Protein AF-A0A8D8FD57-F1 (afdb_monomer_lite)

InterPro domains:
  IPR026170 N-lysine methyltransferase FAM173A/B [PTHR13610] (42-121)
  IPR029063 S-adenosyl-L-methionine-dependent methyltransferase superfamily [G3DSA:3.40.50.150] (73-125)
  IPR029063 S-adenosyl-L-methionine-dependent methyltransferase superfamily [SSF53335] (60-122)
  IPR060467 ATP synthase subunit C lysine N-methyltransferase, N-terminal domain [PF27912] (42-73)

pLDDT: mean 79.95, std 16.08, range [43.25, 98.5]

Radius of gyration: 36.77 Å; chains: 1; bounding box: 93×53×54 Å

Sequence (125 aa):
FTQLLSDINRNRSFSSKMSTNELNALEALGQTTKVAGPASPKSISGKILIGVTGGIAVGLSIVCFPFVAPALRKHCLPYVPATSRQIENVLTSVRMGDAARGNRLLDIGSGDGRIVIAVAKAHRM

Secondary structure (DSSP, 8-state):
-HHHHHHHHHHHHHHHT--HHHHHHHHHHHTTS---SS-----HHHHHHHHHHHHHHHHHHHHHHHHHGGGG-SSPPPP-PPPHHHHHHHHHHHHTS-GGG------TT-TT-HHHHHHHHHH--

Organism: Culex pipiens (NCBI:txid7175)

Foldseek 3Di:
DVVVVVVVVVVVVVVVPDDPVNVVVVVVVVCVPPPDDPPDPPDPVVVVVCCVVVVVVVVCCVVCCVVCVVVVDPDDDPDDDDDPVRLVVLLVVLVPDDVVVPSDDDDDPCPVVPSVVSNVVVVVD

Structure (mmCIF, N/CA/C/O backbone):
data_AF-A0A8D8FD57-F1
#
_entry.id   AF-A0A8D8FD57-F1
#
loop_
_atom_site.group_PDB
_atom_site.id
_atom_site.type_symbol
_atom_site.label_atom_id
_atom_site.label_alt_id
_atom_site.label_comp_id
_atom_site.label_asym_id
_atom_site.label_entity_id
_atom_site.label_seq_id
_atom_site.pdbx_PDB_ins_code
_atom_site.Cartn_x
_atom_site.Cartn_y
_atom_site.Cartn_z
_atom_site.occupancy
_atom_site.B_iso_or_equiv
_atom_site.auth_seq_id
_atom_site.auth_comp_id
_atom_site.auth_asym_id
_atom_site.auth_atom_id
_atom_site.pdbx_PDB_model_num
ATOM 1 N N . PHE A 1 1 ? -65.678 36.735 7.845 1.00 58.78 1 PHE A N 1
ATOM 2 C CA . PHE A 1 1 ? -66.160 36.297 9.175 1.00 58.78 1 PHE A CA 1
ATOM 3 C C . PHE A 1 1 ? -67.113 35.105 9.104 1.00 58.78 1 PHE A C 1
ATOM 5 O O . PHE A 1 1 ? -66.876 34.129 9.801 1.00 58.78 1 PHE A O 1
ATOM 12 N N . THR A 1 2 ? -68.132 35.120 8.242 1.00 67.75 2 THR A N 1
ATOM 13 C CA . THR A 1 2 ? -69.057 33.983 8.039 1.00 67.75 2 THR A CA 1
ATOM 14 C C . THR A 1 2 ? -68.371 32.701 7.547 1.00 67.75 2 THR A C 1
ATOM 16 O O . THR A 1 2 ? -68.674 31.626 8.052 1.00 67.75 2 THR A O 1
ATOM 19 N N . GLN A 1 3 ? -67.391 32.809 6.643 1.00 69.38 3 GLN A N 1
ATOM 20 C CA . GLN A 1 3 ? -66.603 31.662 6.158 1.00 69.38 3 GLN A CA 1
ATOM 21 C C . GLN A 1 3 ? -65.781 30.999 7.278 1.00 69.38 3 GLN A C 1
ATOM 23 O O . GLN A 1 3 ? -65.893 29.797 7.490 1.00 69.38 3 GLN A O 1
ATOM 28 N N . LEU A 1 4 ? -65.084 31.802 8.089 1.00 69.38 4 LEU A N 1
ATOM 29 C CA . LEU A 1 4 ? -64.296 31.329 9.232 1.00 69.38 4 LEU A CA 1
ATOM 30 C C . LEU A 1 4 ? -65.157 30.580 10.264 1.00 69.38 4 LEU A C 1
ATOM 32 O O . LEU A 1 4 ? -64.767 29.527 10.758 1.00 69.38 4 LEU A O 1
ATOM 36 N N . LEU A 1 5 ? -66.353 31.096 10.569 1.00 69.19 5 LEU A N 1
ATOM 37 C CA . LEU A 1 5 ? -67.284 30.417 11.475 1.00 69.19 5 LEU A CA 1
ATOM 38 C C . LEU A 1 5 ? -67.822 29.114 10.873 1.00 69.19 5 LEU A C 1
ATOM 40 O O . LEU A 1 5 ? -67.999 28.137 11.601 1.00 69.19 5 LEU A O 1
ATOM 44 N N . SER A 1 6 ? -68.037 29.072 9.554 1.00 72.12 6 SER A N 1
ATOM 45 C CA . SER A 1 6 ? -68.438 27.840 8.870 1.00 72.12 6 SER A CA 1
ATOM 46 C C . SER A 1 6 ? -67.335 26.777 8.904 1.00 72.12 6 SER A C 1
ATOM 48 O O . SER A 1 6 ? -67.634 25.604 9.126 1.00 72.12 6 SER A O 1
ATOM 50 N N . ASP A 1 7 ? -66.068 27.186 8.795 1.00 72.56 7 ASP A N 1
ATOM 51 C CA . ASP A 1 7 ? -64.913 26.288 8.855 1.00 72.56 7 ASP A CA 1
ATOM 52 C C . ASP A 1 7 ? -64.682 25.757 10.276 1.00 72.56 7 ASP A C 1
ATOM 54 O O . ASP A 1 7 ? -64.468 24.559 10.464 1.00 72.56 7 ASP A O 1
ATOM 58 N N . ILE A 1 8 ? -64.829 26.608 11.300 1.00 70.69 8 ILE A N 1
ATOM 59 C CA . ILE A 1 8 ? -64.753 26.202 12.714 1.00 70.69 8 ILE A CA 1
ATOM 60 C C . ILE A 1 8 ? -65.851 25.184 13.047 1.00 70.69 8 ILE A C 1
ATOM 62 O O . ILE A 1 8 ? -65.592 24.173 13.707 1.00 70.69 8 ILE A O 1
ATOM 66 N N . ASN A 1 9 ? -67.078 25.414 12.573 1.00 68.06 9 ASN A N 1
ATOM 67 C CA . ASN A 1 9 ? -68.196 24.515 12.850 1.00 68.06 9 ASN A CA 1
ATOM 68 C C . ASN A 1 9 ? -68.068 23.187 12.077 1.00 68.06 9 ASN A C 1
ATOM 70 O O . ASN A 1 9 ? -68.368 22.117 12.610 1.00 68.06 9 ASN A O 1
ATOM 74 N N . ARG A 1 10 ? -67.530 23.235 10.849 1.00 72.56 10 ARG A N 1
ATOM 75 C CA . ARG A 1 10 ? -67.190 22.045 10.056 1.00 72.56 10 ARG A CA 1
ATOM 76 C C . ARG A 1 10 ? -66.110 21.202 10.741 1.00 72.56 10 ARG A C 1
ATOM 78 O O . ARG A 1 10 ? -66.277 19.988 10.835 1.00 72.56 10 ARG A O 1
ATOM 85 N N . ASN A 1 11 ? -65.071 21.830 11.297 1.00 63.19 11 ASN A N 1
ATOM 86 C CA . ASN A 1 11 ? -64.027 21.138 12.063 1.00 63.19 11 ASN A CA 1
ATOM 87 C C . ASN A 1 11 ? -64.564 20.496 13.351 1.00 63.19 11 ASN A C 1
ATOM 89 O O . ASN A 1 11 ? -64.210 19.361 13.669 1.00 63.19 11 ASN A O 1
ATOM 93 N N . ARG A 1 12 ? -65.470 21.171 14.071 1.00 63.41 12 ARG A N 1
ATOM 94 C CA . ARG A 1 12 ? -66.151 20.588 15.243 1.00 63.41 12 ARG A CA 1
ATOM 95 C C . ARG A 1 12 ? -67.028 19.391 14.875 1.00 63.41 12 ARG A C 1
ATOM 97 O O . ARG A 1 12 ? -67.022 18.395 15.593 1.00 63.41 12 ARG A O 1
ATOM 104 N N . SER A 1 13 ? -67.738 19.453 13.748 1.00 61.09 13 SER A N 1
ATOM 105 C CA . SER A 1 13 ? -68.546 18.328 13.260 1.00 61.09 13 SER A CA 1
ATOM 106 C C . SER A 1 13 ? -67.684 17.139 12.821 1.00 61.09 13 SER A C 1
ATOM 108 O O . SER A 1 13 ? -68.041 15.996 13.098 1.00 61.09 13 SER A O 1
ATOM 110 N N . PHE A 1 14 ? -66.528 17.396 12.199 1.00 59.25 14 PHE A N 1
ATOM 111 C CA . PHE A 1 14 ? -65.560 16.358 11.838 1.00 59.25 14 PHE A CA 1
ATOM 112 C C . PHE A 1 14 ? -64.960 15.683 13.082 1.00 59.25 14 PHE A C 1
ATOM 114 O O . PHE A 1 14 ? -64.957 14.459 13.167 1.00 59.25 14 PHE A O 1
ATOM 121 N N . SER A 1 15 ? -64.571 16.469 14.095 1.00 58.62 15 SER A N 1
ATOM 122 C CA . SER A 1 15 ? -64.092 15.954 15.387 1.00 58.62 15 SER A CA 1
ATOM 123 C C . SER A 1 15 ? -65.138 15.095 16.113 1.00 58.62 15 SER A C 1
ATOM 125 O O . SER A 1 15 ? -64.786 14.082 16.708 1.00 58.62 15 SER A O 1
ATOM 127 N N . SER A 1 16 ? -66.427 15.439 16.016 1.00 62.44 16 SER A N 1
ATOM 128 C CA . SER A 1 16 ? -67.517 14.675 16.644 1.00 62.44 16 SER A CA 1
ATOM 129 C C . SER A 1 16 ? -67.860 13.359 15.930 1.00 62.44 16 SER A C 1
ATOM 131 O O . SER A 1 16 ? -68.593 12.550 16.498 1.00 62.44 16 SER A O 1
ATOM 133 N N . LYS A 1 17 ? -67.390 13.145 14.693 1.00 62.25 17 LYS A N 1
ATOM 134 C CA . LYS A 1 17 ? -67.669 11.934 13.895 1.00 62.25 17 LYS A CA 1
ATOM 135 C C . LYS A 1 17 ? -66.574 10.8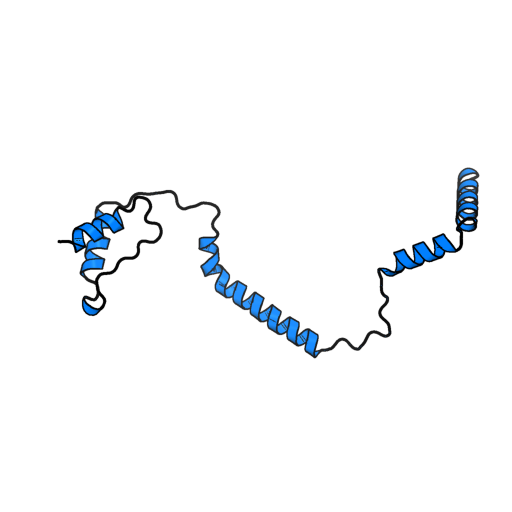71 13.988 1.00 62.25 17 LYS A C 1
ATOM 137 O O . LYS A 1 17 ? -66.680 9.838 13.329 1.00 62.25 17 LYS A O 1
ATOM 142 N N . MET A 1 18 ? -65.538 11.097 14.792 1.00 59.03 18 MET A N 1
ATOM 143 C CA . MET A 1 18 ? -64.466 10.126 14.960 1.00 59.03 18 MET A CA 1
ATOM 144 C C . MET A 1 18 ? -64.944 8.970 15.845 1.00 59.03 18 MET A C 1
ATOM 146 O O . MET A 1 18 ? -65.171 9.131 17.042 1.00 59.03 18 MET A O 1
ATOM 150 N N . SER A 1 19 ? -65.157 7.809 15.223 1.00 63.22 19 SER A N 1
ATOM 151 C CA . SER A 1 19 ? -65.512 6.569 15.914 1.00 63.22 19 SER A CA 1
ATOM 152 C C . SER A 1 19 ? -64.383 6.149 16.860 1.00 63.22 19 SER A C 1
ATOM 154 O O . SER A 1 19 ? -63.206 6.361 16.571 1.00 63.22 19 SER A O 1
ATOM 156 N N . THR A 1 20 ? -64.734 5.513 17.976 1.00 63.59 20 THR A N 1
ATOM 157 C CA . THR A 1 20 ? -63.807 5.036 19.018 1.00 63.59 20 THR A CA 1
ATOM 158 C C . THR A 1 20 ? -62.656 4.176 18.482 1.00 63.59 20 THR A C 1
ATOM 160 O O . THR A 1 20 ? -61.572 4.174 19.057 1.00 63.59 20 THR A O 1
ATOM 163 N N . ASN A 1 21 ? -62.846 3.502 17.346 1.00 63.69 21 ASN A N 1
ATOM 164 C CA . ASN A 1 21 ? -61.810 2.694 16.699 1.00 63.69 21 ASN A CA 1
ATOM 165 C C . ASN A 1 21 ? -60.721 3.535 16.006 1.00 63.69 21 ASN A C 1
ATOM 167 O O . ASN A 1 21 ? -59.555 3.155 16.025 1.00 63.69 21 ASN A O 1
ATOM 171 N N . GLU A 1 22 ? -61.076 4.696 15.449 1.00 64.56 22 GLU A N 1
ATOM 172 C CA . GLU A 1 22 ? -60.129 5.631 14.822 1.00 64.56 22 GLU A CA 1
ATOM 173 C C . GLU A 1 22 ? -59.311 6.393 15.879 1.00 64.56 22 GLU A C 1
ATOM 175 O O . GLU A 1 22 ? -58.144 6.710 15.660 1.00 64.56 22 GLU A O 1
ATOM 180 N N . LEU A 1 23 ? -59.896 6.630 17.062 1.00 61.84 23 LEU A N 1
ATOM 181 C CA . LEU A 1 23 ? -59.185 7.170 18.228 1.00 61.84 23 LEU A CA 1
ATOM 182 C C . LEU A 1 23 ? -58.116 6.184 18.731 1.00 61.84 23 LEU A C 1
ATOM 184 O O . LEU A 1 23 ? -56.976 6.586 18.950 1.00 61.84 23 LEU A O 1
ATOM 188 N N . ASN A 1 24 ? -58.442 4.888 18.805 1.00 63.88 24 ASN A N 1
ATOM 189 C CA . ASN A 1 24 ? -57.479 3.838 19.161 1.00 63.88 24 ASN A CA 1
ATOM 190 C C . ASN A 1 24 ? -56.395 3.643 18.084 1.00 63.88 24 ASN A C 1
ATOM 192 O O . ASN A 1 24 ? -55.244 3.366 18.413 1.00 63.88 24 ASN A O 1
ATOM 196 N N . ALA A 1 25 ? -56.732 3.802 16.799 1.00 66.62 25 ALA A N 1
ATOM 197 C CA . ALA A 1 25 ? -55.766 3.721 15.703 1.00 66.62 25 ALA A CA 1
ATOM 198 C C . ALA A 1 25 ? -54.781 4.904 15.706 1.00 66.62 25 ALA A C 1
ATOM 200 O O . ALA A 1 25 ? -53.590 4.713 15.458 1.00 66.62 25 ALA A O 1
ATOM 201 N N . LEU A 1 26 ? -55.247 6.112 16.043 1.00 59.84 26 LEU A N 1
ATOM 202 C CA . LEU A 1 26 ? -54.376 7.271 16.251 1.00 59.84 26 LEU A CA 1
ATOM 203 C C . LEU A 1 26 ? -53.557 7.174 17.542 1.00 59.84 26 LEU A C 1
ATOM 205 O O . LEU A 1 26 ? -52.418 7.631 17.557 1.00 59.84 26 LEU A O 1
ATOM 209 N N . GLU A 1 27 ? -54.071 6.538 18.595 1.00 64.25 27 GLU A N 1
ATOM 210 C CA . GLU A 1 27 ? -53.283 6.212 19.787 1.00 64.25 27 GLU A CA 1
ATOM 211 C C . GLU A 1 27 ? -52.195 5.170 19.467 1.00 64.25 27 GLU A C 1
ATOM 213 O O . GLU A 1 27 ? -51.047 5.339 19.871 1.00 64.25 27 GLU A O 1
ATOM 218 N N . ALA A 1 28 ? -52.496 4.170 18.631 1.00 58.47 28 ALA A N 1
ATOM 219 C CA . ALA A 1 28 ? -51.523 3.193 18.135 1.00 58.47 28 ALA A CA 1
ATOM 220 C C . ALA A 1 28 ? -50.470 3.808 17.185 1.00 58.47 28 ALA A C 1
ATOM 222 O O . ALA A 1 28 ? -49.304 3.413 17.215 1.00 58.47 28 ALA A O 1
ATOM 223 N N . LEU A 1 29 ? -50.842 4.810 16.378 1.00 55.00 29 LEU A N 1
ATOM 224 C CA . LEU A 1 29 ? -49.911 5.606 15.558 1.00 55.00 29 LEU A CA 1
ATOM 225 C C . LEU A 1 29 ? -49.121 6.637 16.388 1.00 55.00 29 LEU A C 1
ATOM 227 O O . LEU A 1 29 ? -47.987 6.967 16.043 1.00 55.00 29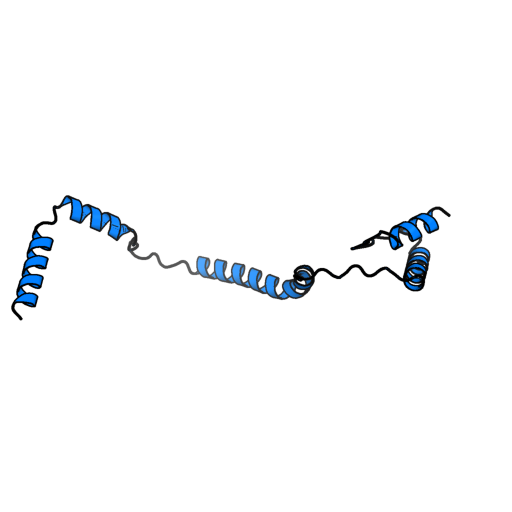 LEU A O 1
ATOM 231 N N . GLY A 1 30 ? -49.680 7.115 17.503 1.00 51.16 30 GLY A N 1
ATOM 232 C CA . GLY A 1 30 ? -49.015 7.972 18.491 1.00 51.16 30 GLY A CA 1
ATOM 233 C C . GLY A 1 30 ? -48.060 7.216 19.423 1.00 51.16 30 GLY A C 1
ATOM 234 O O . GLY A 1 30 ? -47.214 7.827 20.069 1.00 51.16 30 GLY A O 1
ATOM 235 N N . GLN A 1 31 ? -48.125 5.884 19.445 1.00 48.81 31 GLN A N 1
ATOM 236 C CA . GLN A 1 31 ? -47.287 5.010 20.272 1.00 48.81 31 GLN A CA 1
ATOM 237 C C . GLN A 1 31 ? -45.892 4.707 19.688 1.00 48.81 31 GLN A C 1
ATOM 239 O O . GLN A 1 31 ? -45.158 3.889 20.248 1.00 48.81 31 GLN A O 1
ATOM 244 N N . THR A 1 32 ? -45.450 5.397 18.625 1.00 48.19 32 THR A N 1
ATOM 245 C CA . THR A 1 32 ? -44.022 5.369 18.225 1.00 48.19 32 THR A CA 1
ATOM 246 C C . THR A 1 32 ? -43.142 6.288 19.077 1.00 48.19 32 THR A C 1
ATOM 248 O O . THR A 1 32 ? -41.918 6.211 19.008 1.00 48.19 32 THR A O 1
ATOM 251 N N . THR A 1 33 ? -43.729 7.091 19.965 1.00 49.72 33 THR A N 1
ATOM 252 C CA . THR A 1 33 ? -43.019 7.600 21.136 1.00 49.72 33 THR A CA 1
ATOM 253 C C . THR A 1 33 ? -43.431 6.751 22.328 1.00 49.72 33 THR A C 1
ATOM 255 O O . THR A 1 33 ? -44.326 7.089 23.096 1.00 49.72 33 THR A O 1
ATOM 258 N N . LYS A 1 34 ? -42.744 5.619 22.529 1.00 43.25 34 LYS A N 1
ATOM 259 C CA . LYS A 1 34 ? -42.656 5.051 23.876 1.00 43.25 34 LYS A CA 1
ATOM 260 C C . LYS A 1 34 ? -42.104 6.150 24.786 1.00 43.25 34 LYS A C 1
ATOM 262 O O . LYS A 1 34 ? -40.892 6.342 24.864 1.00 43.25 34 LYS A O 1
ATOM 267 N N . VAL A 1 35 ? -42.988 6.879 25.463 1.00 48.47 35 VAL A N 1
ATOM 268 C CA . VAL A 1 35 ? -42.649 7.603 26.681 1.00 48.47 35 VAL A CA 1
ATOM 269 C C . VAL A 1 35 ? -42.217 6.505 27.632 1.00 48.47 35 VAL A C 1
ATOM 271 O O . VAL A 1 35 ? -43.030 5.716 28.112 1.00 48.47 35 VAL A O 1
ATOM 274 N N . ALA A 1 36 ? -40.900 6.357 27.755 1.00 50.41 36 ALA A N 1
ATOM 275 C CA . ALA A 1 36 ? -40.295 5.409 28.660 1.00 50.41 36 ALA A CA 1
ATOM 276 C C . ALA A 1 36 ? -40.985 5.555 30.023 1.00 50.41 36 ALA A C 1
ATOM 278 O O . ALA A 1 36 ? -41.123 6.671 30.531 1.00 50.41 36 ALA A O 1
ATOM 279 N N . GLY A 1 37 ? -41.398 4.428 30.613 1.00 51.72 37 GLY A N 1
ATOM 280 C CA . GLY A 1 37 ? -41.662 4.363 32.051 1.00 51.72 37 GLY A CA 1
ATOM 281 C C . GLY A 1 37 ? -40.483 4.961 32.834 1.00 51.72 37 GLY A C 1
ATOM 282 O O . GLY A 1 37 ? -39.430 5.188 32.229 1.00 51.72 37 GLY A O 1
ATOM 283 N N . PRO A 1 38 ? -40.645 5.234 34.145 1.00 48.62 38 PRO A N 1
ATOM 284 C CA . PRO A 1 38 ? -39.756 6.100 34.929 1.00 48.62 38 PRO A CA 1
ATOM 285 C C . PRO A 1 38 ? -38.308 5.911 34.494 1.00 48.62 38 PRO A C 1
ATOM 287 O O . PRO A 1 38 ? -37.774 4.810 34.632 1.00 48.62 38 PRO A O 1
ATOM 290 N N . ALA A 1 39 ? -37.739 6.938 33.849 1.00 61.72 39 ALA A N 1
ATOM 291 C CA . ALA A 1 39 ? -36.459 6.819 33.168 1.00 61.72 39 ALA A CA 1
ATOM 292 C C . ALA A 1 39 ? -35.447 6.247 34.159 1.00 61.72 39 ALA A C 1
ATOM 294 O O . ALA A 1 39 ? -35.089 6.911 35.135 1.00 61.72 39 ALA A O 1
ATOM 295 N N . SER A 1 40 ? -35.026 4.999 33.932 1.00 62.59 40 SER A N 1
ATOM 296 C CA . SER A 1 40 ? -34.008 4.386 34.770 1.00 62.59 40 SER A CA 1
ATOM 297 C C . SER A 1 40 ? -32.785 5.307 34.747 1.00 62.59 40 SER A C 1
ATOM 299 O O . SER A 1 40 ? -32.476 5.893 33.697 1.00 62.59 40 SER A O 1
ATOM 301 N N . PRO A 1 41 ? -32.113 5.525 35.890 1.00 65.56 41 PRO A N 1
ATOM 302 C CA . PRO A 1 41 ? -30.948 6.393 35.922 1.00 65.56 41 PRO A CA 1
ATOM 303 C C . PRO A 1 41 ? -29.950 5.872 34.886 1.00 65.56 41 PRO A C 1
ATOM 305 O O . PRO A 1 41 ? -29.444 4.756 35.003 1.00 65.56 41 PRO A O 1
ATOM 308 N N . LYS A 1 42 ? -29.726 6.651 33.815 1.00 67.25 42 LYS A N 1
ATOM 309 C CA . LYS A 1 42 ? -28.856 6.238 32.707 1.00 67.25 42 LYS A CA 1
ATOM 310 C C . LYS A 1 42 ? -27.498 5.863 33.285 1.00 67.25 42 LYS A C 1
ATOM 312 O O . LYS A 1 42 ? -26.815 6.729 33.835 1.00 67.25 42 LYS A O 1
ATOM 317 N N . SER A 1 43 ? -27.119 4.599 33.122 1.00 81.44 43 SER A N 1
ATOM 318 C CA . SER A 1 43 ? -25.874 4.056 33.658 1.00 81.44 43 SER A CA 1
ATOM 319 C C . SER A 1 43 ? -24.680 4.906 33.219 1.00 81.44 43 SER A C 1
ATOM 321 O O . SER A 1 43 ? -24.404 5.048 32.023 1.00 81.44 43 SER A O 1
ATOM 323 N N . ILE A 1 44 ? -23.973 5.487 34.192 1.00 90.88 44 ILE A N 1
ATOM 324 C CA . ILE A 1 44 ? -22.733 6.239 33.955 1.00 90.88 44 ILE A CA 1
ATOM 325 C C . ILE A 1 44 ? -21.682 5.326 33.319 1.00 90.88 44 ILE A C 1
ATOM 327 O O . ILE A 1 44 ? -21.001 5.745 32.385 1.00 90.88 44 ILE A O 1
ATOM 331 N N . SER A 1 45 ? -21.627 4.058 33.729 1.00 90.25 45 SER A N 1
ATOM 332 C CA . SER A 1 45 ? -20.721 3.059 33.159 1.00 90.25 45 SER A CA 1
ATOM 333 C C . SER A 1 45 ? -20.952 2.852 31.662 1.00 90.25 45 SER A C 1
ATOM 335 O O . SER A 1 45 ? -19.993 2.757 30.903 1.00 90.25 45 SER A O 1
ATOM 337 N N . GLY A 1 46 ? -22.213 2.866 31.212 1.00 92.12 46 GLY A N 1
ATOM 338 C CA . GLY A 1 46 ? -22.537 2.782 29.784 1.00 92.12 46 GLY A CA 1
ATOM 339 C C . GLY A 1 46 ? -22.006 3.979 28.989 1.00 92.12 46 GLY A C 1
ATOM 340 O O . GLY A 1 46 ? -21.462 3.811 27.901 1.00 92.12 46 GLY A O 1
ATOM 341 N N . LYS A 1 47 ? -22.090 5.189 29.557 1.00 93.31 47 LYS A N 1
ATOM 342 C CA . LYS A 1 47 ? -21.547 6.404 28.925 1.00 93.31 47 LYS A CA 1
ATOM 343 C C . LYS A 1 47 ? -20.023 6.372 28.844 1.00 93.31 47 LYS A C 1
ATOM 345 O O . LYS A 1 47 ? -19.471 6.728 27.808 1.00 93.31 47 LYS A O 1
ATOM 350 N N . ILE A 1 48 ? -19.357 5.929 29.914 1.00 96.19 48 ILE A N 1
ATOM 351 C CA . ILE A 1 48 ? -17.894 5.788 29.948 1.00 96.19 48 ILE A CA 1
ATOM 352 C C . ILE A 1 48 ? -17.446 4.779 28.892 1.00 96.19 48 ILE A C 1
ATOM 354 O O . ILE A 1 48 ? -16.539 5.073 28.121 1.00 96.19 48 ILE A O 1
ATOM 358 N N . LEU A 1 49 ? -18.114 3.626 28.803 1.00 96.44 49 LEU A N 1
ATOM 359 C CA . LEU A 1 49 ? -17.755 2.588 27.841 1.00 96.44 49 LEU A CA 1
ATOM 360 C C . LEU A 1 49 ? -17.840 3.091 26.393 1.00 96.44 49 LEU A C 1
ATOM 362 O O . LEU A 1 49 ? -16.899 2.897 25.623 1.00 96.44 49 LEU A O 1
ATOM 366 N N . ILE A 1 50 ? -18.931 3.780 26.041 1.00 96.88 50 ILE A N 1
ATOM 367 C CA . ILE A 1 50 ? -19.121 4.367 24.704 1.00 96.88 50 ILE A CA 1
ATOM 368 C C . ILE A 1 50 ? -18.077 5.460 24.439 1.00 96.88 50 ILE A C 1
ATOM 370 O O . ILE A 1 50 ? -17.504 5.512 23.353 1.00 96.88 50 ILE A O 1
ATOM 374 N N . GLY A 1 51 ? -17.790 6.308 25.431 1.00 97.50 51 GLY A N 1
ATOM 375 C CA . GLY A 1 51 ? -16.796 7.375 25.309 1.00 97.50 51 GLY A CA 1
ATOM 376 C C . GLY A 1 51 ? -15.380 6.843 25.085 1.00 97.50 51 GLY A C 1
ATOM 377 O O . GLY A 1 51 ? -14.678 7.322 24.199 1.00 97.50 51 GLY A O 1
ATOM 378 N N . VAL A 1 52 ? -14.977 5.815 25.835 1.00 98.31 52 VAL A N 1
ATOM 379 C CA . VAL A 1 52 ? -13.655 5.185 25.701 1.00 98.31 52 VAL A CA 1
ATOM 380 C C . VAL A 1 52 ? -13.525 4.473 24.357 1.00 98.31 52 VAL A C 1
ATOM 382 O O . VAL A 1 52 ? -12.557 4.704 23.637 1.00 98.31 52 VAL A O 1
ATOM 385 N N . THR A 1 53 ? -14.500 3.642 23.982 1.00 98.06 53 THR A N 1
ATOM 386 C CA . THR A 1 53 ? -14.433 2.900 22.710 1.00 98.06 53 THR A CA 1
ATOM 387 C C . THR A 1 53 ? -14.487 3.834 21.502 1.00 98.06 53 THR A C 1
ATOM 389 O O . THR A 1 53 ? -13.677 3.691 20.587 1.00 98.06 53 THR A O 1
ATOM 392 N N . GLY A 1 54 ? -15.368 4.839 21.524 1.00 98.25 54 GLY A N 1
ATOM 393 C CA . GLY A 1 54 ? -15.440 5.866 20.485 1.00 98.25 54 GLY A CA 1
ATOM 394 C C . GLY A 1 54 ? -14.168 6.711 20.401 1.00 98.25 54 GLY A C 1
ATOM 395 O O . GLY A 1 54 ? -13.649 6.932 19.309 1.00 98.25 54 GLY A O 1
ATOM 396 N N . GLY A 1 55 ? -13.619 7.127 21.546 1.00 98.38 55 GLY A N 1
ATOM 397 C CA . GLY A 1 55 ? -12.374 7.892 21.614 1.00 98.38 55 GLY A CA 1
ATOM 398 C C . GLY A 1 55 ? -11.180 7.128 21.041 1.00 98.38 55 GLY A C 1
ATOM 399 O O . GLY A 1 55 ? -10.432 7.684 20.239 1.00 98.38 55 GLY A O 1
ATOM 400 N N . ILE A 1 56 ? -11.037 5.841 21.375 1.00 98.50 56 ILE A N 1
ATOM 401 C CA . ILE A 1 56 ? -9.991 4.975 20.809 1.00 98.50 56 ILE A CA 1
ATOM 402 C C . ILE A 1 56 ? -10.175 4.827 19.296 1.00 98.50 56 ILE A C 1
ATOM 404 O O . ILE A 1 56 ? -9.210 4.980 18.551 1.00 98.50 56 ILE A O 1
ATOM 408 N N . ALA A 1 57 ? -11.399 4.572 18.826 1.00 98.12 57 ALA A N 1
ATOM 409 C CA . ALA A 1 57 ? -11.674 4.418 17.399 1.00 98.12 57 ALA A CA 1
ATOM 410 C C . ALA A 1 57 ? -11.333 5.689 16.601 1.00 98.12 57 ALA A C 1
ATOM 412 O O . ALA A 1 57 ? -10.678 5.611 15.560 1.00 98.12 57 ALA A O 1
ATOM 413 N N . VAL A 1 58 ? -11.722 6.866 17.103 1.00 98.19 58 VAL A N 1
ATOM 414 C CA . VAL A 1 58 ? -11.398 8.160 16.482 1.00 98.19 58 VAL A CA 1
ATOM 415 C C . VAL A 1 58 ? -9.895 8.433 16.535 1.00 98.19 58 VAL A C 1
ATOM 417 O O . VAL A 1 58 ? -9.312 8.812 15.522 1.00 98.19 58 VAL A O 1
ATOM 420 N N . GLY A 1 59 ? -9.252 8.193 17.680 1.00 98.31 59 GLY A N 1
ATOM 421 C CA . GLY A 1 59 ? -7.810 8.374 17.848 1.00 98.31 59 GLY A CA 1
ATOM 422 C C . GLY A 1 59 ? -7.000 7.508 16.884 1.00 98.31 59 GLY A C 1
ATOM 423 O O . GLY A 1 59 ? -6.147 8.026 16.164 1.00 98.31 59 GLY A O 1
ATOM 424 N N . LEU A 1 60 ? -7.319 6.213 16.793 1.00 98.19 60 LEU A N 1
ATOM 425 C CA . LEU A 1 60 ? -6.706 5.302 15.823 1.00 98.19 60 LEU A CA 1
ATOM 426 C C . LEU A 1 60 ? -6.960 5.763 14.391 1.00 98.19 60 LEU A C 1
ATOM 428 O O . LEU A 1 60 ? -6.037 5.767 13.584 1.00 98.19 60 LEU A O 1
ATOM 432 N N . SER A 1 61 ? -8.181 6.202 14.081 1.00 96.69 61 SER A N 1
ATOM 433 C CA . SER A 1 61 ? -8.507 6.706 12.746 1.00 96.69 61 SER A CA 1
ATOM 434 C C . SER A 1 61 ? -7.626 7.894 12.374 1.00 96.69 61 SER A C 1
ATOM 436 O O . SER A 1 61 ? -7.034 7.876 11.305 1.00 96.69 61 SER A O 1
ATOM 438 N N . ILE A 1 62 ? -7.464 8.887 13.253 1.00 97.50 62 ILE A N 1
ATOM 439 C CA . ILE A 1 62 ? -6.621 10.067 12.994 1.00 97.50 62 ILE A CA 1
ATOM 440 C C . ILE A 1 62 ? -5.154 9.672 12.796 1.00 97.50 62 ILE A C 1
ATOM 442 O O . ILE A 1 62 ? -4.516 10.136 11.853 1.00 97.50 62 ILE A O 1
ATOM 446 N N . VAL A 1 63 ? -4.625 8.800 13.659 1.00 97.50 63 VAL A N 1
ATOM 447 C CA . VAL A 1 63 ? -3.226 8.350 13.590 1.00 97.50 63 VAL A CA 1
ATOM 448 C C . VAL A 1 63 ? -2.963 7.528 12.328 1.00 97.50 63 VAL A C 1
ATOM 450 O O . VAL A 1 63 ? -1.929 7.694 11.684 1.00 97.50 63 VAL A O 1
ATOM 453 N N . CYS A 1 64 ? -3.890 6.648 11.951 1.00 96.44 64 CYS A N 1
ATOM 454 C CA . CYS A 1 64 ? -3.713 5.743 10.821 1.00 96.44 64 CYS A CA 1
ATOM 455 C C . CYS A 1 64 ? -4.075 6.384 9.476 1.00 96.44 64 CYS A C 1
ATOM 457 O O . CYS A 1 64 ? -3.480 6.019 8.463 1.00 96.44 64 CYS A O 1
ATOM 459 N N . PHE A 1 65 ? -5.002 7.347 9.438 1.00 95.62 65 PHE A N 1
ATOM 460 C CA . PHE A 1 65 ? -5.468 7.980 8.202 1.00 95.62 65 PHE A CA 1
ATOM 461 C C . PHE A 1 65 ? -4.348 8.448 7.258 1.00 95.62 65 PHE A C 1
ATOM 463 O O . PHE A 1 65 ? -4.440 8.100 6.082 1.00 95.62 65 PHE A O 1
ATOM 470 N N . PRO A 1 66 ? -3.269 9.142 7.684 1.00 92.88 66 PRO A N 1
ATOM 471 C CA . PRO A 1 66 ? -2.210 9.566 6.759 1.00 92.88 66 PRO A CA 1
ATOM 472 C C . PRO A 1 66 ? -1.488 8.408 6.051 1.00 92.88 66 PRO A C 1
ATOM 474 O O . PRO A 1 66 ? -0.917 8.620 4.985 1.00 92.88 66 PRO A O 1
ATOM 477 N N . PHE A 1 67 ? -1.531 7.189 6.594 1.00 93.31 67 PHE A N 1
ATOM 478 C CA . PHE A 1 67 ? -0.930 6.007 5.970 1.00 93.31 67 PHE A CA 1
ATOM 479 C C . PHE A 1 67 ? -1.869 5.333 4.965 1.00 93.31 67 PHE A C 1
ATOM 481 O O . PHE A 1 67 ? -1.409 4.793 3.961 1.00 93.31 67 PHE A O 1
ATOM 488 N N . VAL A 1 68 ? -3.183 5.375 5.208 1.00 90.88 68 VAL A N 1
ATOM 489 C CA . VAL A 1 68 ? -4.182 4.735 4.331 1.00 90.88 68 VAL A CA 1
ATOM 490 C C . VAL A 1 68 ? -4.692 5.689 3.249 1.00 90.88 68 VAL A C 1
ATOM 492 O O . VAL A 1 68 ? -4.977 5.266 2.131 1.00 90.88 68 VAL A O 1
ATOM 495 N N . ALA A 1 69 ? -4.771 6.989 3.543 1.00 90.69 69 ALA A N 1
ATOM 496 C CA . ALA A 1 69 ? -5.285 8.007 2.631 1.00 90.69 69 ALA A CA 1
ATOM 497 C C . ALA A 1 69 ? -4.556 8.063 1.272 1.00 90.69 69 ALA A C 1
ATOM 499 O O . ALA A 1 69 ? -5.247 8.193 0.260 1.00 90.69 69 ALA A O 1
ATOM 500 N N . PRO A 1 70 ? -3.217 7.890 1.174 1.00 84.38 70 PRO A N 1
ATOM 501 C CA . PRO A 1 70 ? -2.530 7.827 -0.118 1.00 84.38 70 PRO A CA 1
ATOM 502 C C . PRO A 1 70 ? -3.023 6.692 -1.026 1.00 84.38 70 PRO A C 1
ATOM 504 O O . PRO A 1 70 ? -3.007 6.835 -2.250 1.00 84.38 70 PRO A O 1
ATOM 507 N N . ALA A 1 71 ? -3.499 5.582 -0.450 1.00 85.50 71 ALA A N 1
ATOM 508 C CA . ALA A 1 71 ? -4.077 4.475 -1.210 1.00 85.50 71 ALA A CA 1
ATOM 509 C C . ALA A 1 71 ? -5.489 4.792 -1.745 1.00 85.50 71 ALA A C 1
ATOM 511 O O . ALA A 1 71 ? -5.909 4.191 -2.729 1.00 85.50 71 ALA A O 1
ATOM 512 N N . LEU A 1 72 ? -6.201 5.763 -1.155 1.00 85.69 72 LEU A N 1
ATOM 513 C CA . LEU A 1 72 ? -7.578 6.150 -1.511 1.00 85.69 72 LEU A CA 1
ATOM 514 C C . LEU A 1 72 ? -7.665 7.273 -2.561 1.00 85.69 72 LEU A C 1
ATOM 516 O O . LEU A 1 72 ? -8.705 7.912 -2.732 1.00 85.69 72 LEU A O 1
ATOM 520 N N . ARG A 1 73 ? -6.578 7.554 -3.281 1.00 84.94 73 ARG A N 1
ATOM 521 C CA . ARG A 1 73 ? -6.564 8.584 -4.327 1.00 84.94 73 ARG A CA 1
ATOM 522 C C . ARG A 1 73 ? -7.440 8.182 -5.524 1.00 84.94 73 ARG A C 1
ATOM 524 O O . ARG A 1 73 ? -7.256 7.128 -6.121 1.00 84.94 73 ARG A O 1
ATOM 531 N N . LYS A 1 74 ? -8.360 9.071 -5.921 1.00 84.75 74 LYS A N 1
ATOM 532 C CA . LYS A 1 74 ? -9.272 8.881 -7.071 1.00 84.75 74 LYS A CA 1
ATOM 533 C C . LYS A 1 74 ? -8.538 8.662 -8.399 1.00 84.75 74 LYS A C 1
ATOM 535 O O . LYS A 1 74 ? -9.012 7.928 -9.258 1.00 84.75 74 LYS A O 1
ATOM 540 N N . HIS A 1 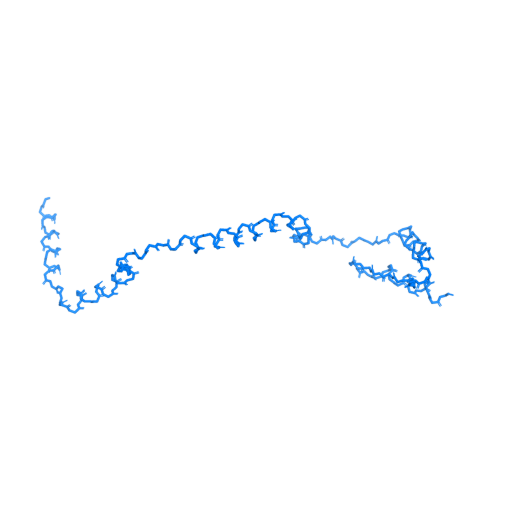75 ? -7.410 9.340 -8.581 1.00 81.88 75 HIS A N 1
ATOM 541 C CA . HIS A 1 75 ? -6.605 9.232 -9.791 1.00 81.88 75 HIS A CA 1
ATOM 542 C C . HIS A 1 75 ? -5.513 8.213 -9.536 1.00 81.88 75 HIS A C 1
ATOM 544 O O . HIS A 1 75 ? -4.695 8.432 -8.643 1.00 81.88 75 HIS A O 1
ATOM 550 N N . CYS A 1 76 ? -5.495 7.131 -10.312 1.00 77.62 76 CYS A N 1
ATOM 551 C CA . CYS A 1 76 ? -4.379 6.193 -10.356 1.00 77.62 76 CYS A CA 1
ATOM 552 C C . CYS A 1 76 ? -3.126 6.888 -10.907 1.00 77.62 76 CYS A C 1
ATOM 554 O O . CYS A 1 76 ? -3.203 7.936 -11.544 1.00 77.62 76 CYS A O 1
ATOM 556 N N . LEU A 1 77 ? -1.942 6.352 -10.590 1.00 81.75 77 LEU A N 1
ATOM 557 C CA . LEU A 1 77 ? -0.697 6.916 -11.117 1.00 81.75 77 LEU A CA 1
ATOM 558 C C . LEU A 1 77 ? -0.699 6.498 -12.589 1.00 81.75 77 LEU A C 1
ATOM 560 O O . LEU A 1 77 ? -0.938 5.313 -12.842 1.00 81.75 77 LEU A O 1
ATOM 564 N N . PRO A 1 78 ? -0.515 7.421 -13.545 1.00 85.25 78 PRO A N 1
ATOM 565 C CA . PRO A 1 78 ? -0.428 7.033 -14.942 1.00 85.25 78 PRO A CA 1
ATOM 566 C C . PRO A 1 78 ? 0.731 6.052 -15.119 1.00 85.25 78 PRO A C 1
ATOM 568 O O . PRO A 1 78 ? 1.744 6.143 -14.420 1.00 85.25 78 PRO A O 1
ATOM 571 N N . TYR A 1 79 ? 0.579 5.110 -16.049 1.00 89.44 79 TYR A N 1
ATOM 572 C CA . TYR A 1 79 ? 1.681 4.229 -16.406 1.00 89.44 79 TYR A CA 1
ATOM 573 C C . TYR A 1 79 ? 2.821 5.072 -16.981 1.00 89.44 79 TYR A C 1
ATOM 575 O O . TYR A 1 79 ? 2.654 5.747 -17.997 1.00 89.44 79 TYR A O 1
ATOM 583 N N . VAL A 1 80 ? 3.975 5.024 -16.320 1.00 91.25 80 VAL A N 1
ATOM 584 C CA . VAL A 1 80 ? 5.213 5.633 -16.794 1.00 91.25 80 VAL A CA 1
ATOM 585 C C . VAL A 1 80 ? 6.283 4.543 -16.788 1.00 91.25 80 VAL A C 1
ATOM 587 O O . VAL A 1 80 ? 6.582 3.997 -15.724 1.00 91.25 80 VAL A O 1
ATOM 590 N N . PRO A 1 81 ? 6.844 4.185 -17.954 1.00 90.81 81 PRO A N 1
ATOM 591 C CA . PRO A 1 81 ? 7.819 3.111 -18.047 1.00 90.81 81 PRO A CA 1
ATOM 592 C C . PRO A 1 81 ? 9.108 3.441 -17.286 1.00 90.81 81 PRO A C 1
ATOM 594 O O . PRO A 1 81 ? 9.643 4.543 -17.411 1.00 90.81 81 PRO A O 1
ATOM 597 N N . ALA A 1 82 ? 9.664 2.457 -16.573 1.00 94.31 82 ALA A N 1
ATOM 598 C CA . ALA A 1 82 ? 10.993 2.604 -15.983 1.00 94.31 82 ALA A CA 1
ATOM 599 C C . ALA A 1 82 ? 12.063 2.738 -17.082 1.00 94.31 82 ALA A C 1
ATOM 601 O O . ALA A 1 82 ? 12.068 1.989 -18.068 1.00 94.31 82 ALA A O 1
ATOM 602 N N . THR A 1 83 ? 12.968 3.695 -16.886 1.00 95.06 83 THR A N 1
ATOM 603 C CA . THR A 1 83 ? 14.130 3.962 -17.744 1.00 95.06 83 THR A CA 1
ATOM 604 C C . THR A 1 83 ? 15.222 2.909 -17.553 1.00 95.06 83 THR A C 1
ATOM 606 O O . THR A 1 83 ? 15.308 2.267 -16.506 1.00 95.06 83 THR A O 1
ATOM 609 N N . SER A 1 84 ? 16.122 2.773 -18.530 1.00 95.06 84 SER A N 1
ATOM 610 C CA . SER A 1 84 ? 17.239 1.820 -18.454 1.00 95.06 84 SER A CA 1
ATOM 611 C C . SER A 1 84 ? 18.123 2.035 -17.222 1.00 95.06 84 SER A C 1
ATOM 613 O O . SER A 1 84 ? 18.488 1.066 -16.565 1.00 95.06 84 SER A O 1
ATOM 615 N N . ARG A 1 85 ? 18.384 3.296 -16.846 1.00 96.75 85 ARG A N 1
ATOM 616 C CA . ARG A 1 85 ? 19.142 3.625 -15.625 1.00 96.75 85 ARG A CA 1
ATOM 617 C C . ARG A 1 85 ? 18.422 3.176 -14.353 1.00 96.75 85 ARG A C 1
ATOM 619 O O . ARG A 1 85 ? 19.060 2.713 -13.418 1.00 96.75 85 ARG A O 1
ATOM 626 N N . GLN A 1 86 ? 17.093 3.287 -14.305 1.00 95.75 86 GLN A N 1
ATOM 627 C CA . GLN A 1 86 ? 16.320 2.805 -13.154 1.00 95.75 86 GLN A CA 1
ATOM 628 C C . GLN A 1 86 ? 16.373 1.280 -13.044 1.00 95.75 86 GLN A C 1
ATOM 630 O O . GLN A 1 86 ? 16.526 0.758 -11.944 1.00 95.75 86 GLN A O 1
ATOM 635 N N . ILE A 1 87 ? 16.298 0.572 -14.174 1.00 95.69 87 ILE A N 1
ATOM 636 C CA . ILE A 1 87 ? 16.431 -0.889 -14.204 1.00 95.69 87 ILE A CA 1
ATOM 637 C C . ILE A 1 87 ? 17.827 -1.305 -13.711 1.00 95.69 87 ILE A C 1
ATOM 639 O O . ILE A 1 87 ? 17.937 -2.191 -12.868 1.00 95.69 87 ILE A O 1
ATOM 643 N N . GLU A 1 88 ? 18.884 -0.642 -14.182 1.00 95.56 88 GLU A N 1
ATOM 644 C CA . GLU A 1 88 ? 20.270 -0.906 -13.773 1.00 95.56 88 GLU A CA 1
ATOM 645 C C . GLU A 1 88 ? 20.500 -0.671 -12.274 1.00 95.56 88 GLU A C 1
ATOM 647 O O . GLU A 1 88 ? 21.097 -1.513 -11.596 1.00 95.56 88 GLU A O 1
ATOM 652 N N . ASN A 1 89 ? 19.966 0.427 -11.735 1.00 94.94 89 ASN A N 1
ATOM 653 C CA . ASN A 1 89 ? 20.046 0.721 -10.307 1.00 94.94 89 ASN A CA 1
ATOM 654 C C . ASN A 1 89 ? 19.369 -0.378 -9.477 1.00 94.94 89 ASN A C 1
ATOM 656 O O . ASN A 1 89 ? 19.969 -0.879 -8.529 1.00 94.94 89 ASN A O 1
ATOM 660 N N . VAL A 1 90 ? 18.160 -0.809 -9.863 1.00 93.50 90 VAL A N 1
ATOM 661 C CA . VAL A 1 90 ? 17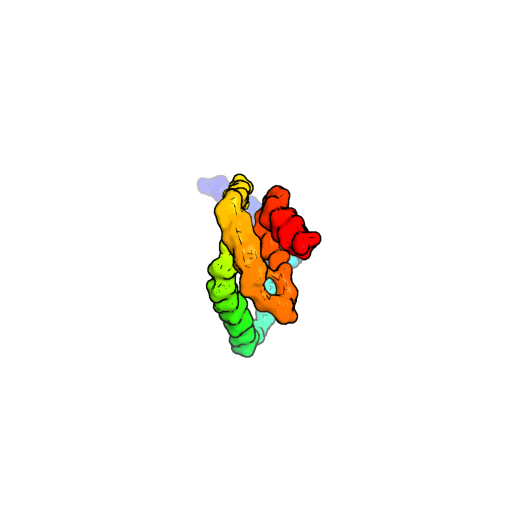.441 -1.893 -9.169 1.00 93.50 90 VAL A CA 1
ATOM 662 C C . VAL A 1 90 ? 18.219 -3.207 -9.241 1.00 93.50 90 VAL A C 1
ATOM 664 O O . VAL A 1 90 ? 18.379 -3.875 -8.222 1.00 93.50 90 VAL A O 1
ATOM 667 N N . LEU A 1 91 ? 18.745 -3.572 -10.413 1.00 92.69 91 LEU A N 1
ATOM 668 C CA . LEU A 1 91 ? 19.549 -4.787 -10.583 1.00 92.69 91 LEU A CA 1
ATOM 669 C C . LEU A 1 91 ? 20.799 -4.776 -9.701 1.00 92.69 91 LEU A C 1
ATOM 671 O O . LEU A 1 91 ? 21.130 -5.791 -9.088 1.00 92.69 91 LEU A O 1
ATOM 675 N N . THR A 1 92 ? 21.471 -3.630 -9.613 1.00 91.69 92 THR A N 1
ATOM 676 C CA . THR A 1 92 ? 22.640 -3.448 -8.749 1.00 91.69 92 THR A CA 1
ATOM 677 C C . THR A 1 92 ? 22.256 -3.613 -7.280 1.00 91.69 92 THR A C 1
ATOM 679 O O . THR A 1 92 ? 22.874 -4.410 -6.576 1.00 91.69 92 THR A O 1
ATOM 682 N N . SER A 1 93 ? 21.181 -2.959 -6.827 1.00 89.19 93 SER A N 1
ATOM 683 C CA . SER A 1 93 ? 20.697 -3.080 -5.447 1.00 89.19 93 SER A CA 1
ATOM 684 C C . SER A 1 93 ? 20.284 -4.507 -5.078 1.00 89.19 93 SER A C 1
ATOM 686 O O . SER A 1 93 ? 20.612 -4.969 -3.990 1.00 89.19 93 SER A O 1
ATOM 688 N N . VAL A 1 94 ? 19.606 -5.229 -5.978 1.00 89.38 94 VAL A N 1
ATOM 689 C CA . VAL A 1 94 ? 19.199 -6.627 -5.746 1.00 89.38 94 VAL A CA 1
ATOM 690 C C . VAL A 1 94 ? 20.415 -7.554 -5.642 1.00 89.38 94 VAL A C 1
ATOM 692 O O . VAL A 1 94 ? 20.412 -8.462 -4.817 1.00 89.38 94 VAL A O 1
ATOM 695 N N . ARG A 1 95 ? 21.469 -7.325 -6.437 1.00 84.94 95 ARG A N 1
ATOM 696 C CA . ARG A 1 95 ? 22.715 -8.117 -6.393 1.00 84.94 95 ARG A CA 1
ATOM 697 C C . ARG A 1 95 ? 23.551 -7.860 -5.142 1.00 84.94 95 ARG A C 1
ATOM 699 O O . ARG A 1 95 ? 24.209 -8.776 -4.668 1.00 84.94 95 ARG A O 1
ATOM 706 N N . MET A 1 96 ? 23.525 -6.631 -4.633 1.00 82.25 96 MET A N 1
ATOM 707 C CA . MET A 1 96 ? 24.207 -6.237 -3.394 1.00 82.25 96 MET A CA 1
ATOM 708 C C . MET A 1 96 ? 23.432 -6.630 -2.125 1.00 82.25 96 MET A C 1
ATOM 710 O O . MET A 1 96 ? 23.901 -6.357 -1.022 1.00 82.25 96 MET A O 1
ATOM 714 N N . GLY A 1 97 ? 22.243 -7.224 -2.268 1.00 78.25 97 GLY A N 1
ATOM 715 C CA . GLY A 1 97 ? 21.434 -7.693 -1.150 1.00 78.25 97 GLY A CA 1
ATOM 716 C C . GLY A 1 97 ? 22.134 -8.775 -0.326 1.00 78.25 97 GLY A C 1
ATOM 717 O O . GLY A 1 97 ? 23.065 -9.436 -0.781 1.00 78.25 97 GLY A O 1
ATOM 718 N N . ASP A 1 98 ? 21.673 -8.949 0.912 1.00 72.62 98 ASP A N 1
ATOM 719 C CA . ASP A 1 98 ? 22.182 -9.970 1.827 1.00 72.62 98 ASP A CA 1
ATOM 720 C C . ASP A 1 98 ? 22.009 -11.374 1.220 1.00 72.62 98 ASP A C 1
ATOM 722 O O . ASP A 1 98 ? 20.905 -11.929 1.191 1.00 72.62 98 ASP A O 1
ATOM 726 N N . ALA A 1 99 ? 23.118 -11.950 0.748 1.00 66.56 99 ALA A N 1
ATOM 727 C CA . ALA A 1 99 ? 23.152 -13.256 0.101 1.00 66.56 99 ALA A CA 1
ATOM 728 C C . ALA A 1 99 ? 22.586 -14.373 0.996 1.00 66.56 99 ALA A C 1
ATOM 730 O O . ALA A 1 99 ? 22.040 -15.348 0.478 1.00 66.56 99 ALA A O 1
ATOM 731 N N . ALA A 1 100 ? 22.637 -14.217 2.327 1.00 67.62 100 ALA A N 1
ATOM 732 C CA . ALA A 1 100 ? 22.075 -15.183 3.268 1.00 67.62 100 ALA A CA 1
ATOM 733 C C . ALA A 1 100 ? 20.534 -15.212 3.256 1.00 67.62 100 ALA A C 1
ATOM 735 O O . ALA A 1 100 ? 19.932 -16.211 3.650 1.00 67.62 100 ALA A O 1
ATOM 736 N N . ARG A 1 101 ? 19.875 -14.140 2.790 1.00 68.50 101 ARG A N 1
ATOM 737 C CA . ARG A 1 101 ? 18.404 -14.036 2.702 1.00 68.50 101 ARG A CA 1
ATOM 738 C C . ARG A 1 101 ? 17.846 -14.378 1.319 1.00 68.50 101 ARG A C 1
ATOM 740 O O . ARG A 1 101 ? 16.626 -14.476 1.164 1.00 68.50 101 ARG A O 1
ATOM 747 N N . GLY A 1 102 ? 18.727 -14.599 0.343 1.00 68.31 102 GLY A N 1
ATOM 748 C CA . GLY A 1 102 ? 18.379 -14.768 -1.061 1.00 68.31 102 GLY A CA 1
ATOM 749 C C . GLY A 1 102 ? 17.939 -13.448 -1.702 1.00 68.31 102 GLY A C 1
ATOM 750 O O . GLY A 1 102 ? 17.205 -12.654 -1.113 1.00 68.31 102 GLY A O 1
ATOM 751 N N . ASN A 1 103 ? 18.362 -13.219 -2.943 1.00 78.06 103 ASN A N 1
ATOM 752 C CA . ASN A 1 103 ? 18.094 -11.978 -3.672 1.00 78.06 103 ASN A CA 1
ATOM 753 C C . ASN A 1 103 ? 16.640 -11.948 -4.185 1.00 78.06 103 ASN A C 1
ATOM 755 O O . ASN A 1 103 ? 16.377 -12.174 -5.365 1.00 78.06 103 ASN A O 1
ATOM 759 N N . ARG A 1 104 ? 15.671 -11.713 -3.289 1.00 83.69 104 ARG A N 1
ATOM 760 C CA . ARG A 1 104 ? 14.243 -11.602 -3.633 1.00 83.69 104 ARG A CA 1
ATOM 761 C C . ARG A 1 104 ? 13.825 -10.152 -3.868 1.00 83.69 104 ARG A C 1
ATOM 763 O O . ARG A 1 104 ? 14.083 -9.283 -3.043 1.00 83.69 104 ARG A O 1
ATOM 770 N N . LEU A 1 105 ? 13.103 -9.926 -4.965 1.00 90.38 105 LEU A N 1
ATOM 771 C CA . LEU A 1 105 ? 12.486 -8.649 -5.319 1.00 90.38 105 LEU A CA 1
ATOM 772 C C . LEU A 1 105 ? 10.956 -8.790 -5.344 1.00 90.38 105 LEU A C 1
ATOM 774 O O . LEU A 1 105 ? 10.433 -9.737 -5.929 1.00 90.38 105 LEU A O 1
ATOM 778 N N . LEU A 1 106 ? 10.255 -7.812 -4.769 1.00 92.12 106 LEU A N 1
ATOM 779 C CA . LEU A 1 106 ? 8.820 -7.589 -4.951 1.00 92.12 106 LEU A CA 1
ATOM 780 C C . LEU A 1 106 ? 8.620 -6.223 -5.614 1.00 92.12 106 LEU A C 1
ATOM 782 O O . LEU A 1 106 ? 9.060 -5.212 -5.074 1.00 92.12 106 LEU A O 1
ATOM 786 N N . ASP A 1 107 ? 7.958 -6.199 -6.766 1.00 93.12 107 ASP A N 1
ATOM 787 C CA . ASP A 1 107 ? 7.689 -4.978 -7.527 1.00 93.12 107 ASP A CA 1
ATOM 788 C C . ASP A 1 107 ? 6.204 -4.604 -7.407 1.00 93.12 107 ASP A C 1
ATOM 790 O O . ASP A 1 107 ? 5.321 -5.257 -7.967 1.00 93.12 107 ASP A O 1
ATOM 794 N N . ILE A 1 108 ? 5.913 -3.585 -6.595 1.00 92.44 108 ILE A N 1
ATOM 795 C CA . ILE A 1 108 ? 4.545 -3.133 -6.328 1.00 92.44 108 ILE A CA 1
ATOM 796 C C . ILE A 1 108 ? 4.120 -2.155 -7.421 1.00 92.44 108 ILE A C 1
ATOM 798 O O . ILE A 1 108 ? 4.604 -1.029 -7.485 1.00 92.44 108 ILE A O 1
ATOM 802 N N . GLY A 1 109 ? 3.162 -2.577 -8.247 1.00 89.81 109 GLY A N 1
ATOM 803 C CA . GLY A 1 109 ? 2.698 -1.784 -9.385 1.00 89.81 109 GLY A CA 1
ATOM 804 C C . GLY A 1 109 ? 3.545 -1.983 -10.643 1.00 89.81 109 GLY A C 1
ATOM 805 O O . GLY A 1 109 ? 3.802 -1.021 -11.357 1.00 89.81 109 GLY A O 1
ATOM 806 N N . SER A 1 110 ? 3.936 -3.228 -10.939 1.00 93.38 110 SER A N 1
ATOM 807 C CA . SER A 1 110 ? 4.830 -3.589 -12.051 1.00 93.38 110 SER A CA 1
ATOM 808 C C . SER A 1 110 ? 4.471 -3.065 -13.443 1.00 93.38 110 SER A C 1
ATOM 810 O O . SER A 1 110 ? 5.342 -3.041 -14.312 1.00 93.38 110 SER A O 1
ATOM 812 N N . GLY A 1 111 ? 3.214 -2.701 -13.711 1.00 92.81 111 GLY A N 1
ATOM 813 C CA . GLY A 1 111 ? 2.781 -2.288 -15.047 1.00 92.81 111 GLY A CA 1
ATOM 814 C C . GLY A 1 111 ? 3.049 -3.381 -16.09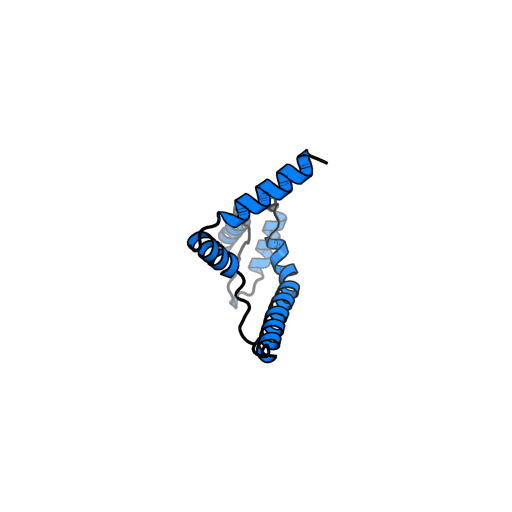0 1.00 92.81 111 GLY A C 1
ATOM 815 O O . GLY A 1 111 ? 2.435 -4.441 -16.043 1.00 92.81 111 GLY A O 1
ATOM 816 N N . ASP A 1 112 ? 3.991 -3.139 -17.004 1.00 94.44 112 ASP A N 1
ATOM 817 C CA . ASP A 1 112 ? 4.422 -4.090 -18.041 1.00 94.44 112 ASP A CA 1
ATOM 818 C C . ASP A 1 112 ? 5.461 -5.124 -17.561 1.00 94.44 112 ASP A C 1
ATOM 820 O O . ASP A 1 112 ? 5.956 -5.927 -18.349 1.00 94.44 112 ASP A O 1
ATOM 824 N N . GLY A 1 113 ? 5.829 -5.114 -16.277 1.00 95.81 113 GLY A N 1
ATOM 825 C CA . GLY A 1 113 ? 6.661 -6.154 -15.666 1.00 95.81 113 GLY A CA 1
ATOM 826 C C . GLY A 1 113 ? 8.148 -6.078 -16.003 1.00 95.81 113 GLY A C 1
ATOM 827 O O . GLY A 1 113 ? 8.900 -6.980 -15.635 1.00 95.81 113 GLY A O 1
ATOM 828 N N . ARG A 1 114 ? 8.612 -5.017 -16.675 1.00 96.12 114 ARG A N 1
ATOM 829 C CA . ARG A 1 114 ? 9.998 -4.916 -17.167 1.00 96.12 114 ARG A CA 1
ATOM 830 C C . ARG A 1 114 ? 11.062 -5.074 -16.078 1.00 96.12 114 ARG A C 1
ATOM 832 O O . ARG A 1 114 ? 12.097 -5.674 -16.348 1.00 96.12 114 ARG A O 1
ATOM 839 N N . ILE A 1 115 ? 10.812 -4.577 -14.863 1.00 95.56 115 ILE A N 1
ATOM 840 C CA . ILE A 1 115 ? 11.743 -4.687 -13.730 1.00 95.56 115 ILE A CA 1
ATOM 841 C C . ILE A 1 115 ? 11.838 -6.148 -13.280 1.00 95.56 115 ILE A C 1
ATOM 843 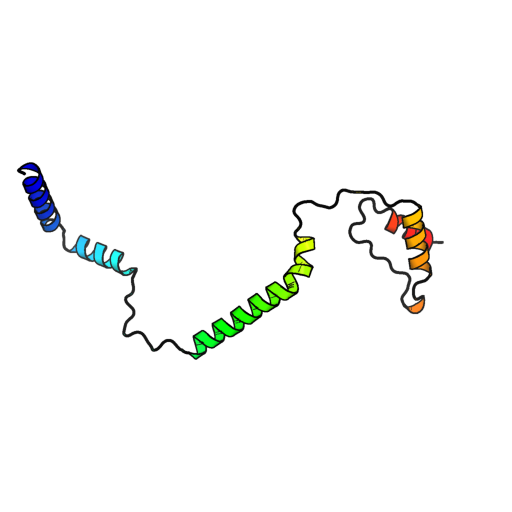O O . ILE A 1 115 ? 12.932 -6.708 -13.244 1.00 95.56 115 ILE A O 1
ATOM 847 N N . VAL A 1 116 ? 10.697 -6.794 -13.020 1.00 95.00 116 VAL A N 1
ATOM 848 C CA . VAL A 1 116 ? 10.636 -8.213 -12.628 1.00 95.00 116 VAL A CA 1
ATOM 849 C C . VAL A 1 116 ? 11.257 -9.112 -13.697 1.00 95.00 116 VAL A C 1
ATOM 851 O O . VAL A 1 116 ? 12.053 -9.988 -13.370 1.00 95.00 116 VAL A O 1
ATOM 854 N N . ILE A 1 117 ? 10.955 -8.878 -14.978 1.00 95.25 117 ILE A N 1
ATOM 855 C CA . ILE A 1 117 ? 11.521 -9.643 -16.099 1.00 95.25 117 ILE A CA 1
ATOM 856 C C . ILE A 1 117 ? 13.038 -9.445 -16.184 1.00 95.25 117 ILE A C 1
ATOM 858 O O . ILE A 1 117 ? 13.768 -10.424 -16.349 1.00 95.25 117 ILE A O 1
ATOM 862 N N . ALA A 1 118 ? 13.528 -8.206 -16.079 1.00 94.56 118 ALA A N 1
ATOM 863 C CA . ALA A 1 118 ? 14.959 -7.916 -16.112 1.00 94.56 118 ALA A CA 1
ATOM 864 C C . ALA A 1 118 ? 15.696 -8.605 -14.955 1.00 94.56 118 ALA A C 1
ATOM 866 O O . ALA A 1 118 ? 16.717 -9.252 -15.184 1.00 94.56 118 ALA A O 1
ATOM 867 N N . VAL A 1 119 ? 15.145 -8.541 -13.740 1.00 92.88 119 VAL A N 1
ATOM 868 C CA . VAL A 1 119 ? 15.707 -9.213 -12.560 1.00 92.88 119 VAL A CA 1
ATOM 869 C C . VAL A 1 119 ? 15.678 -10.728 -12.719 1.00 92.88 119 VAL A C 1
ATOM 871 O O . VAL A 1 119 ? 16.695 -11.372 -12.494 1.00 92.88 119 VAL A O 1
ATOM 874 N N . ALA A 1 120 ? 14.572 -11.313 -13.183 1.00 91.88 120 ALA A N 1
ATOM 875 C CA . ALA A 1 120 ? 14.475 -12.755 -13.403 1.00 91.88 120 ALA A CA 1
ATOM 876 C C . ALA A 1 120 ? 15.483 -13.260 -14.451 1.00 91.88 120 ALA A C 1
ATOM 878 O O . ALA A 1 120 ? 16.086 -14.316 -14.266 1.00 91.88 120 ALA A O 1
ATOM 879 N N . LYS A 1 121 ? 15.699 -12.500 -15.533 1.00 92.00 121 LYS A N 1
ATOM 880 C CA . LYS A 1 121 ? 16.736 -12.801 -16.534 1.00 92.00 121 LYS A CA 1
ATOM 881 C C . LYS A 1 121 ? 18.138 -12.700 -15.939 1.00 92.00 121 LYS A C 1
ATOM 883 O O . LYS A 1 121 ? 18.961 -13.569 -16.189 1.00 92.00 121 LYS A O 1
ATOM 888 N N . ALA A 1 122 ? 18.392 -11.667 -15.140 1.00 87.19 122 ALA A N 1
ATOM 889 C CA . ALA A 1 122 ? 19.682 -11.440 -14.500 1.00 87.19 122 ALA A CA 1
ATOM 890 C C . ALA A 1 122 ? 19.984 -12.402 -13.341 1.00 87.19 122 ALA A C 1
ATOM 892 O O . ALA A 1 122 ? 21.142 -12.503 -12.956 1.00 87.19 122 ALA A O 1
ATOM 893 N N . HIS A 1 123 ? 18.966 -13.053 -12.770 1.00 79.19 123 HIS A N 1
ATOM 894 C CA . HIS A 1 123 ? 19.104 -14.016 -11.674 1.00 79.19 123 HIS A CA 1
ATOM 895 C C . HIS A 1 123 ? 19.222 -15.471 -12.156 1.00 79.19 123 HIS A C 1
ATOM 897 O O . HIS A 1 123 ? 19.641 -16.336 -11.397 1.00 79.19 123 HIS A O 1
ATOM 903 N N . ARG A 1 124 ? 18.837 -15.747 -13.411 1.00 65.19 124 ARG A N 1
ATOM 904 C CA . ARG A 1 124 ? 19.023 -17.045 -14.086 1.00 65.19 124 ARG A CA 1
ATOM 905 C C . ARG A 1 124 ? 20.365 -17.178 -14.821 1.00 65.19 124 ARG A C 1
ATOM 907 O O . ARG A 1 124 ? 20.576 -18.191 -15.482 1.00 65.19 124 ARG A O 1
ATOM 914 N N . MET A 1 125 ? 21.215 -16.160 -14.735 1.00 48.19 125 MET A N 1
ATOM 915 C CA . MET A 1 125 ? 22.595 -16.132 -15.232 1.00 48.19 125 MET A CA 1
ATOM 916 C C . MET A 1 125 ? 23.533 -16.197 -14.033 1.00 48.19 125 MET A C 1
ATOM 918 O O . MET A 1 125 ? 24.578 -16.865 -14.156 1.00 48.19 125 MET A O 1
#